Protein AF-A0A2K3KB74-F1 (afdb_monomer_lite)

Sequence (101 aa):
DSEEVVEVQGAEKFTLVDCITDPALDWVAPEPRGIASVLTPKDPKLHTVVEQRKANEPVNWSTRLPGEDERVCSSFNGQDFAMYEFVFKEMGLRLPFSPFA

Organism: Trifolium pratense (NCBI:txid57577)

Radius of gyration: 21.36 Å; chains: 1; bounding box: 69×37×46 Å

Foldseek 3Di:
DDDDDPDPPPPPPPAFDQPDPDPVVVVDDSVVSRDDDDDPPPPPPDDPDPDDDDPPDDDPDDDDDADPPDDDWDDDPNDTDNPVCCCCPVVVDDDPPDPPD

pLDDT: mean 70.46, std 13.45, range [35.44, 88.12]

Secondary structure (DSSP, 8-state):
----------------------GGGTTS-HHHHH------TT-TT----S----TTPPP--------TT----EEETTEEE-HHHHHHHTS-PPPTT----

Structure (mmCIF, N/CA/C/O backbone):
data_AF-A0A2K3KB74-F1
#
_entry.id   AF-A0A2K3KB74-F1
#
loop_
_atom_site.group_PDB
_atom_site.id
_atom_site.type_symbol
_atom_site.label_atom_id
_atom_site.label_alt_id
_atom_site.label_comp_id
_atom_site.label_asym_id
_atom_site.label_entity_id
_atom_site.label_seq_id
_atom_site.pdbx_PDB_ins_code
_atom_site.Cartn_x
_atom_site.Cartn_y
_atom_site.Cartn_z
_atom_site.occupancy
_atom_site.B_iso_or_equiv
_atom_site.auth_seq_id
_atom_site.auth_comp_id
_atom_site.auth_asym_id
_atom_site.auth_atom_id
_atom_site.pdbx_PDB_model_num
ATOM 1 N N . ASP A 1 1 ? -50.679 17.515 1.174 1.00 35.44 1 ASP A N 1
ATOM 2 C CA . ASP A 1 1 ? -49.772 17.806 0.062 1.00 35.44 1 ASP A CA 1
ATOM 3 C C . ASP A 1 1 ? -48.434 17.215 0.442 1.00 35.44 1 ASP A C 1
ATOM 5 O O . ASP A 1 1 ? -47.903 17.577 1.485 1.00 35.44 1 ASP A O 1
ATOM 9 N N . SER A 1 2 ? -48.043 16.151 -0.247 1.00 44.16 2 SER A N 1
ATOM 10 C CA . SER A 1 2 ? -46.903 15.309 0.111 1.00 44.16 2 SER A CA 1
ATOM 11 C C . SER A 1 2 ? -45.662 15.880 -0.564 1.00 44.16 2 SER A C 1
ATOM 13 O O . SER A 1 2 ? -45.620 15.928 -1.788 1.00 44.16 2 SER A O 1
ATOM 15 N N . GLU A 1 3 ? -44.680 16.326 0.216 1.00 50.28 3 GLU A N 1
ATOM 16 C CA . GLU A 1 3 ? -43.403 16.803 -0.318 1.00 50.28 3 GLU A CA 1
ATOM 17 C C . GLU A 1 3 ? -42.595 15.610 -0.847 1.00 50.28 3 GLU A C 1
ATOM 19 O O . GLU A 1 3 ? -42.181 14.715 -0.107 1.00 50.28 3 GLU A O 1
ATOM 24 N N . GLU A 1 4 ? -42.455 15.578 -2.167 1.00 40.44 4 GLU A N 1
ATOM 25 C CA . GLU A 1 4 ? -41.716 14.591 -2.937 1.00 40.44 4 GLU A CA 1
ATOM 26 C C . GLU A 1 4 ? -40.210 14.771 -2.699 1.00 40.44 4 GLU A C 1
ATOM 28 O O . GLU A 1 4 ? -39.633 15.828 -2.962 1.00 40.44 4 GLU A O 1
ATOM 33 N N . VAL A 1 5 ? -39.559 13.730 -2.178 1.00 46.84 5 VAL A N 1
ATOM 34 C CA . VAL A 1 5 ? -38.102 13.682 -2.032 1.00 46.84 5 VAL A CA 1
ATOM 35 C C . VAL A 1 5 ? -37.501 13.462 -3.417 1.00 46.84 5 VAL A C 1
ATOM 37 O O . VAL A 1 5 ? -37.508 12.347 -3.933 1.00 46.84 5 VAL A O 1
ATOM 40 N N . VAL A 1 6 ? -36.977 14.527 -4.022 1.00 42.25 6 VAL A N 1
ATOM 41 C CA . VAL A 1 6 ? -36.230 14.4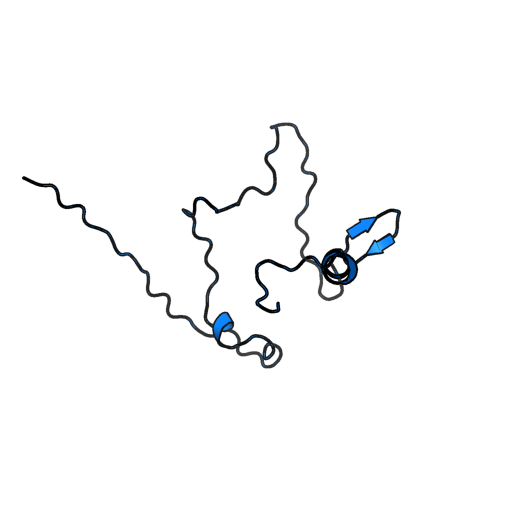33 -5.280 1.00 42.25 6 VAL A CA 1
ATOM 42 C C . VAL A 1 6 ? -34.847 13.852 -4.988 1.00 42.25 6 VAL A C 1
ATOM 44 O O . VAL A 1 6 ? -33.948 14.523 -4.480 1.00 42.25 6 VAL A O 1
ATOM 47 N N . GLU A 1 7 ? -34.693 12.570 -5.302 1.00 42.62 7 GLU A N 1
ATOM 48 C CA . GLU A 1 7 ? -33.424 11.854 -5.285 1.00 42.62 7 GLU A CA 1
ATOM 49 C C . GLU A 1 7 ? -32.527 12.383 -6.417 1.00 42.62 7 GLU A C 1
ATOM 51 O O . GLU A 1 7 ? -32.752 12.129 -7.602 1.00 42.62 7 GLU A O 1
ATOM 56 N N . VAL A 1 8 ? -31.505 13.167 -6.066 1.00 43.50 8 VAL A N 1
ATOM 57 C CA . VAL A 1 8 ? -30.539 13.684 -7.044 1.00 43.50 8 VAL A CA 1
ATOM 58 C C . VAL A 1 8 ? -29.541 12.577 -7.386 1.00 43.50 8 VAL A C 1
ATOM 60 O O . VAL A 1 8 ? -28.514 12.411 -6.726 1.00 43.50 8 VAL A O 1
ATOM 63 N N . GLN A 1 9 ? -29.837 11.816 -8.441 1.00 45.47 9 GLN A N 1
ATOM 64 C CA . GLN A 1 9 ? -28.887 10.914 -9.095 1.00 45.47 9 GLN A CA 1
ATOM 65 C C . GLN A 1 9 ? -27.841 11.727 -9.874 1.00 45.47 9 GLN A C 1
ATOM 67 O O . GLN A 1 9 ? -27.952 11.948 -11.077 1.00 45.47 9 GLN A O 1
ATOM 72 N N . GLY A 1 10 ? -26.808 12.188 -9.173 1.00 39.12 10 GLY A N 1
ATOM 73 C CA . GLY A 1 10 ? -25.613 12.787 -9.766 1.00 39.12 10 GLY A CA 1
ATOM 74 C C . GLY A 1 10 ? -24.511 11.752 -9.974 1.00 39.12 10 GLY A C 1
ATOM 75 O O . GLY A 1 10 ? -23.472 11.833 -9.328 1.00 39.12 10 GLY A O 1
ATOM 76 N N . ALA A 1 11 ? -24.730 10.758 -10.837 1.00 46.25 11 ALA A N 1
ATOM 77 C CA . ALA A 1 11 ? -23.630 9.940 -11.339 1.00 46.25 11 ALA A CA 1
ATOM 78 C C . ALA A 1 11 ? -22.914 10.741 -12.434 1.00 46.25 11 ALA A C 1
ATOM 80 O O . ALA A 1 11 ? -23.316 10.721 -13.598 1.00 46.25 11 ALA A O 1
ATOM 81 N N . GLU A 1 12 ? -21.878 11.493 -12.060 1.00 51.75 12 GLU A N 1
ATOM 82 C CA . GLU A 1 12 ? -20.948 12.049 -13.040 1.00 51.75 12 GLU A CA 1
ATOM 83 C C . GLU A 1 12 ? -20.400 10.888 -13.880 1.00 51.75 12 GLU A C 1
ATOM 85 O O . GLU A 1 12 ? -19.794 9.944 -13.369 1.00 51.75 12 GLU A O 1
ATOM 90 N N . LYS A 1 13 ? -20.687 10.905 -15.185 1.00 51.62 13 LYS A N 1
ATOM 91 C CA . LYS A 1 13 ? -20.270 9.863 -16.124 1.00 51.62 13 LYS A CA 1
ATOM 92 C C . LYS A 1 13 ? -18.785 10.055 -16.432 1.00 51.62 13 LYS A C 1
ATOM 94 O O . LYS A 1 13 ? -18.430 10.576 -17.489 1.00 51.62 13 LYS A O 1
ATOM 99 N N . PHE A 1 14 ? -17.917 9.675 -15.498 1.00 53.69 14 PHE A N 1
ATOM 100 C CA . PHE A 1 14 ? -16.480 9.619 -15.740 1.00 53.69 14 PHE A CA 1
ATOM 101 C C . PHE A 1 14 ? -16.236 8.657 -16.905 1.00 53.69 14 PHE A C 1
ATOM 103 O O . PHE A 1 14 ? -16.472 7.454 -16.804 1.00 53.69 14 PHE A O 1
ATOM 110 N N . THR A 1 15 ? -15.839 9.202 -18.054 1.00 57.84 15 THR A N 1
ATOM 111 C CA . THR A 1 15 ? -15.440 8.381 -19.197 1.00 57.84 15 THR A CA 1
ATOM 112 C C . THR A 1 15 ? -14.026 7.915 -18.902 1.00 57.84 15 THR A C 1
ATOM 114 O O . THR A 1 15 ? -13.094 8.714 -18.912 1.00 57.84 15 THR A O 1
ATOM 117 N N . LEU A 1 16 ? -13.904 6.643 -18.541 1.00 56.97 16 LEU A N 1
ATOM 118 C CA . LEU A 1 16 ? -12.643 5.988 -18.227 1.00 56.97 16 LEU A CA 1
ATOM 119 C C . LEU A 1 16 ? -11.757 5.975 -19.480 1.00 56.97 16 LEU A C 1
ATOM 121 O O . LEU A 1 16 ? -12.152 5.433 -20.513 1.00 56.97 16 LEU A O 1
ATOM 125 N N . VAL A 1 17 ? -10.587 6.606 -19.401 1.00 61.91 17 VAL A N 1
ATOM 126 C CA . VAL A 1 17 ? -9.582 6.615 -20.470 1.00 61.91 17 VAL A CA 1
ATOM 127 C C . VAL A 1 17 ? -8.415 5.772 -19.984 1.00 61.91 17 VAL A C 1
ATOM 129 O O . VAL A 1 17 ? -7.895 6.023 -18.900 1.00 61.91 17 VAL A O 1
ATOM 132 N N . ASP A 1 18 ? -8.021 4.769 -20.769 1.00 67.69 18 ASP A N 1
ATOM 133 C CA . ASP A 1 18 ? -6.781 4.039 -20.517 1.00 67.69 18 ASP A CA 1
ATOM 134 C C . ASP A 1 18 ? -5.606 4.990 -20.772 1.00 67.69 18 ASP A C 1
ATOM 136 O O . ASP A 1 18 ? -5.226 5.262 -21.912 1.00 67.69 18 ASP A O 1
ATOM 140 N N . CYS A 1 19 ? -5.094 5.576 -19.692 1.00 66.62 19 CYS A N 1
ATOM 141 C CA . CYS A 1 19 ? -3.973 6.508 -19.739 1.00 66.62 19 CYS A CA 1
ATOM 142 C C . CYS A 1 19 ? -2.615 5.786 -19.782 1.00 66.62 19 CYS A C 1
ATOM 144 O O . CYS A 1 19 ? -1.583 6.450 -19.880 1.00 66.62 19 CYS A O 1
ATOM 146 N N . ILE A 1 20 ? -2.589 4.452 -19.677 1.00 68.12 20 ILE A N 1
ATOM 147 C CA . ILE A 1 20 ? -1.360 3.663 -19.619 1.00 68.12 20 ILE A CA 1
ATOM 148 C C . ILE A 1 20 ? -1.058 3.115 -21.020 1.00 68.12 20 ILE A C 1
ATOM 150 O O . ILE A 1 20 ? -1.498 2.037 -21.408 1.00 68.12 20 ILE A O 1
ATOM 154 N N . THR A 1 21 ? -0.273 3.872 -21.791 1.00 73.06 21 THR A N 1
ATOM 155 C CA . THR A 1 21 ? 0.175 3.484 -23.144 1.00 73.06 21 THR A CA 1
ATOM 156 C C . THR A 1 21 ? 1.580 2.877 -23.180 1.00 73.06 21 THR A C 1
ATOM 158 O O . THR A 1 21 ? 2.072 2.553 -24.258 1.00 73.06 21 THR A O 1
ATOM 161 N N . ASP A 1 22 ? 2.256 2.787 -22.032 1.00 80.50 22 ASP A N 1
ATOM 162 C CA . ASP A 1 22 ? 3.623 2.269 -21.927 1.00 80.50 22 ASP A CA 1
ATOM 163 C C . ASP A 1 22 ? 3.626 0.726 -21.932 1.00 80.50 22 ASP A C 1
ATOM 165 O O . ASP A 1 22 ? 3.075 0.124 -21.005 1.00 80.50 22 ASP A O 1
ATOM 169 N N . PRO A 1 23 ? 4.276 0.068 -22.916 1.00 80.81 23 PRO A N 1
ATOM 170 C CA . PRO A 1 23 ? 4.410 -1.390 -22.956 1.00 80.81 23 PRO A CA 1
ATOM 171 C C . PRO A 1 23 ? 5.069 -1.998 -21.707 1.00 80.81 23 PRO A C 1
ATOM 173 O O . PRO A 1 23 ? 4.830 -3.160 -21.386 1.00 80.81 23 PRO A O 1
ATOM 176 N N . ALA A 1 24 ? 5.880 -1.237 -20.961 1.00 77.88 24 ALA A N 1
ATOM 177 C CA . ALA A 1 24 ? 6.474 -1.707 -19.706 1.00 77.88 24 ALA A CA 1
ATOM 178 C C . ALA A 1 24 ? 5.430 -1.961 -18.599 1.00 77.88 24 ALA A C 1
ATOM 180 O O . ALA A 1 24 ? 5.708 -2.667 -17.626 1.00 77.88 24 ALA A O 1
ATOM 181 N N . LEU A 1 25 ? 4.219 -1.419 -18.746 1.00 71.62 25 LEU A N 1
ATOM 182 C CA . LEU A 1 25 ? 3.106 -1.571 -17.811 1.00 71.62 25 LEU A CA 1
ATOM 183 C C . LEU A 1 25 ? 2.105 -2.656 -18.250 1.00 71.62 25 LEU A C 1
ATOM 185 O O . LEU A 1 25 ? 1.016 -2.760 -17.681 1.00 71.62 25 LEU A O 1
ATOM 189 N N . ASP A 1 26 ? 2.491 -3.524 -19.196 1.00 77.50 26 ASP A N 1
ATOM 190 C CA . ASP A 1 26 ? 1.629 -4.597 -19.714 1.00 77.50 26 ASP A CA 1
ATOM 191 C C . ASP A 1 26 ? 1.217 -5.654 -18.680 1.00 77.50 26 ASP A C 1
ATOM 193 O O . ASP A 1 26 ? 0.234 -6.371 -18.867 1.00 77.50 26 ASP A O 1
ATOM 197 N N . TRP A 1 27 ? 1.916 -5.706 -17.547 1.00 78.94 27 TRP A N 1
ATOM 198 C CA . TRP A 1 27 ? 1.581 -6.567 -16.416 1.00 78.94 27 TRP A CA 1
ATOM 199 C C . TRP A 1 27 ? 0.312 -6.125 -15.660 1.00 78.94 27 TRP A C 1
ATOM 201 O O . TRP A 1 27 ? -0.250 -6.915 -14.901 1.00 78.94 27 TRP A O 1
ATOM 211 N N . VAL A 1 28 ? -0.166 -4.891 -15.863 1.00 75.19 28 VAL A N 1
ATOM 212 C CA . VAL A 1 28 ? -1.438 -4.400 -15.311 1.00 75.19 28 VAL A CA 1
ATOM 213 C C . VAL A 1 28 ? -2.569 -4.811 -16.255 1.00 75.19 28 VAL A C 1
ATOM 215 O O . VAL A 1 28 ? -2.523 -4.475 -17.431 1.00 75.19 28 VAL A O 1
ATOM 218 N N . ALA A 1 29 ? -3.605 -5.514 -15.795 1.00 76.62 29 ALA A N 1
ATOM 219 C CA . ALA A 1 29 ? -4.728 -5.886 -16.669 1.00 76.62 29 ALA A CA 1
ATOM 220 C C . ALA A 1 29 ? -5.452 -4.639 -17.243 1.00 76.62 29 ALA A C 1
ATOM 222 O O . ALA A 1 29 ? -5.471 -3.612 -16.574 1.00 76.62 29 ALA A O 1
ATOM 223 N N . PRO A 1 30 ? -6.085 -4.690 -18.432 1.00 72.38 30 PRO A N 1
ATOM 224 C CA . PRO A 1 30 ? -6.756 -3.520 -19.022 1.00 72.38 30 PRO A CA 1
ATOM 225 C C . PRO A 1 30 ? -7.889 -2.931 -18.164 1.00 72.38 30 PRO A C 1
ATOM 227 O O . PRO A 1 30 ? -8.082 -1.720 -18.134 1.00 72.38 30 PRO A O 1
ATOM 230 N N . GLU A 1 31 ? -8.621 -3.781 -17.437 1.00 70.31 31 GLU A N 1
ATOM 231 C CA . GLU A 1 31 ? -9.747 -3.377 -16.582 1.00 70.31 31 GLU A CA 1
ATOM 232 C C . GLU A 1 31 ? -9.350 -2.337 -15.510 1.00 70.31 31 GLU A C 1
ATOM 234 O O . GLU A 1 31 ? -9.939 -1.256 -15.503 1.00 70.31 31 GLU A O 1
ATOM 239 N N . PRO A 1 32 ? -8.329 -2.561 -14.655 1.00 66.94 32 PRO A N 1
ATOM 240 C CA . PRO A 1 32 ? -7.890 -1.549 -13.695 1.00 66.94 32 PRO A CA 1
ATOM 241 C C . PRO A 1 32 ? -7.233 -0.314 -14.330 1.00 66.94 32 PRO A C 1
ATOM 243 O O . PRO A 1 32 ? -7.215 0.727 -13.681 1.00 66.94 32 PRO A O 1
ATOM 246 N N . ARG A 1 33 ? -6.720 -0.374 -15.572 1.00 74.19 33 ARG A N 1
ATOM 247 C CA . ARG A 1 33 ? -6.111 0.803 -16.235 1.00 74.19 33 ARG A CA 1
ATOM 248 C C . ARG A 1 33 ? -7.130 1.893 -16.545 1.00 74.19 33 ARG A C 1
ATOM 250 O O . ARG A 1 33 ? -6.802 3.075 -16.503 1.00 74.19 33 ARG A O 1
ATOM 257 N N . GLY A 1 34 ? -8.364 1.496 -16.850 1.00 69.06 34 GLY A N 1
ATOM 258 C CA . GLY A 1 34 ? -9.447 2.436 -17.103 1.00 69.06 34 GLY A CA 1
ATOM 259 C C . GLY A 1 34 ? -10.027 3.030 -15.823 1.00 69.06 34 GLY A C 1
ATOM 260 O O . GLY A 1 34 ? -10.563 4.127 -15.869 1.00 69.06 34 GLY A O 1
ATOM 261 N N . ILE A 1 35 ? -9.952 2.345 -14.681 1.00 68.62 35 ILE A N 1
ATOM 262 C CA . ILE A 1 35 ? -10.729 2.711 -13.490 1.00 68.62 35 ILE A CA 1
ATOM 263 C C . ILE A 1 35 ? -9.949 3.701 -12.622 1.00 68.62 35 ILE A C 1
ATOM 265 O O . ILE A 1 35 ? -8.988 3.347 -11.942 1.00 68.62 35 ILE A O 1
ATOM 269 N N . ALA A 1 36 ? -10.413 4.951 -12.583 1.00 68.62 36 ALA A N 1
ATOM 270 C CA . ALA A 1 36 ? -9.941 5.914 -11.598 1.00 68.62 36 ALA A CA 1
ATOM 271 C C . ALA A 1 36 ? -10.367 5.470 -10.190 1.00 68.62 36 ALA A C 1
ATOM 273 O O . ALA A 1 36 ? -11.555 5.302 -9.908 1.00 68.62 36 ALA A O 1
ATOM 274 N N . SER A 1 37 ? -9.395 5.305 -9.293 1.00 67.19 37 SER A N 1
ATOM 275 C CA . SER A 1 37 ? -9.675 5.056 -7.881 1.00 67.19 37 SER A CA 1
ATOM 276 C C . SER A 1 37 ? -10.107 6.368 -7.225 1.00 67.19 37 SER A C 1
ATOM 278 O O . SER A 1 37 ? -9.341 7.333 -7.195 1.00 67.19 37 SER A O 1
ATOM 280 N N . VAL A 1 38 ? -11.345 6.430 -6.734 1.00 70.12 38 VAL A N 1
ATOM 281 C CA . VAL A 1 38 ? -11.915 7.628 -6.103 1.00 70.12 38 VAL A CA 1
ATOM 282 C C . VAL A 1 38 ? -12.142 7.349 -4.624 1.00 70.12 38 VAL A C 1
ATOM 284 O O . VAL A 1 38 ? -12.827 6.396 -4.254 1.00 70.12 38 VAL A O 1
ATOM 287 N N . LEU A 1 39 ? -11.583 8.201 -3.762 1.00 76.25 39 LEU A N 1
ATOM 288 C CA . LEU A 1 39 ? -11.939 8.203 -2.346 1.00 76.25 39 LEU A CA 1
ATOM 289 C C . LEU A 1 39 ? -13.374 8.706 -2.210 1.00 76.25 39 LEU A C 1
ATOM 291 O O . LEU A 1 39 ? -13.650 9.858 -2.535 1.00 76.25 39 LEU A O 1
ATOM 295 N N . THR A 1 40 ? -14.276 7.861 -1.715 1.00 79.25 40 THR A N 1
ATOM 296 C CA . THR A 1 40 ? -15.681 8.224 -1.488 1.00 79.25 40 THR A CA 1
ATOM 297 C C . THR A 1 40 ? -15.789 9.053 -0.203 1.00 79.25 40 THR A C 1
ATOM 299 O O . THR A 1 40 ? -15.761 8.473 0.883 1.00 79.25 40 THR A O 1
ATOM 302 N N . PRO A 1 41 ? -15.946 10.393 -0.261 1.00 71.94 41 PRO A N 1
ATOM 303 C CA . PRO A 1 41 ? -15.742 11.265 0.906 1.00 71.94 41 PRO A CA 1
ATOM 304 C C . PRO A 1 41 ? -16.789 11.094 2.017 1.00 71.94 41 PRO A C 1
ATOM 306 O O . PRO A 1 41 ? -16.625 11.627 3.109 1.00 71.94 41 PRO A O 1
ATOM 309 N N . LYS A 1 42 ? -17.889 10.391 1.722 1.00 80.62 42 LYS A N 1
ATOM 310 C CA . LYS A 1 42 ? -19.028 10.162 2.622 1.00 80.62 42 LYS A CA 1
ATOM 311 C C . LYS A 1 42 ? -19.186 8.698 3.035 1.00 80.62 42 LYS A C 1
ATOM 313 O O . LYS A 1 42 ? -20.195 8.361 3.649 1.00 80.62 42 LYS A O 1
ATOM 318 N N . ASP A 1 43 ? -18.243 7.824 2.682 1.00 81.75 43 ASP A N 1
ATOM 319 C CA . ASP A 1 43 ? -18.305 6.436 3.132 1.00 81.75 43 ASP A CA 1
ATOM 320 C C . ASP A 1 43 ? -18.049 6.392 4.651 1.00 81.75 43 ASP A C 1
ATOM 322 O O . ASP A 1 43 ? -16.997 6.851 5.100 1.00 81.75 43 ASP A O 1
ATOM 326 N N . PRO A 1 44 ? -18.971 5.861 5.476 1.00 75.19 44 PRO A N 1
ATOM 327 C CA . PRO A 1 44 ? -18.745 5.718 6.915 1.00 75.19 44 PRO A CA 1
ATOM 328 C C . PRO A 1 44 ? -17.564 4.793 7.261 1.00 75.19 44 PRO A C 1
ATOM 330 O O . PRO A 1 44 ? -17.095 4.809 8.397 1.00 75.19 44 PRO A O 1
ATOM 333 N N . LYS A 1 45 ? -17.070 3.997 6.305 1.00 79.38 45 LYS A N 1
ATOM 334 C CA . LYS A 1 45 ? -15.855 3.173 6.413 1.00 79.38 45 LYS A CA 1
ATOM 335 C C . LYS A 1 45 ? -14.599 3.894 5.916 1.00 79.38 45 LYS A C 1
ATOM 337 O O . LYS A 1 45 ? -13.543 3.276 5.789 1.00 79.38 45 LYS A O 1
ATOM 342 N N . LEU A 1 46 ? -14.690 5.184 5.598 1.00 76.19 46 LEU A N 1
ATOM 343 C CA . LEU A 1 46 ? -13.537 5.970 5.192 1.00 76.19 46 LEU A CA 1
ATOM 344 C C . LEU A 1 46 ? -12.642 6.250 6.408 1.00 76.19 46 LEU A C 1
ATOM 346 O O . LEU A 1 46 ? -12.974 7.041 7.289 1.00 76.19 46 LEU A O 1
ATOM 350 N N . HIS A 1 47 ? -11.470 5.622 6.430 1.00 77.25 47 HIS A N 1
ATOM 351 C CA . HIS A 1 47 ? -10.451 5.832 7.455 1.00 77.25 47 HIS A CA 1
ATOM 352 C C . HIS A 1 47 ? -9.359 6.774 6.925 1.00 77.25 47 HIS A C 1
ATOM 354 O O . HIS A 1 47 ? -8.359 6.331 6.371 1.00 77.25 47 HIS A O 1
ATOM 360 N N . THR A 1 48 ? -9.555 8.087 7.068 1.00 76.31 48 THR A N 1
ATOM 361 C CA . THR A 1 48 ? -8.582 9.120 6.638 1.00 76.31 48 THR A CA 1
ATOM 362 C C . THR A 1 48 ? -7.613 9.554 7.734 1.00 76.31 48 THR A C 1
ATOM 364 O O . THR A 1 48 ? -6.644 10.261 7.465 1.00 76.31 48 THR A O 1
ATOM 367 N N . VAL A 1 49 ? -7.863 9.150 8.978 1.00 78.38 49 VAL A N 1
ATOM 368 C CA . VAL A 1 49 ? -7.028 9.507 10.124 1.00 78.38 49 VAL A CA 1
ATOM 369 C C . VAL A 1 49 ? -6.005 8.401 10.353 1.00 78.38 49 VAL A C 1
ATOM 371 O O . VAL A 1 49 ? -6.366 7.306 10.772 1.00 78.38 49 VAL A O 1
ATOM 374 N N . VAL A 1 50 ? -4.733 8.706 10.089 1.00 71.75 50 VAL A N 1
ATOM 375 C CA . VAL A 1 50 ? -3.601 7.791 10.328 1.00 71.75 50 VAL A CA 1
ATOM 376 C C . VAL A 1 50 ? -3.354 7.601 11.827 1.00 71.75 50 VAL A C 1
ATOM 378 O O . VAL A 1 50 ? -3.065 6.498 12.274 1.00 71.75 50 VAL A O 1
ATOM 381 N N . GLU A 1 51 ? -3.506 8.667 12.615 1.00 79.19 51 GLU A N 1
ATOM 382 C CA . GLU A 1 51 ? -3.290 8.646 14.062 1.00 79.19 51 GLU A CA 1
ATOM 383 C C . GLU A 1 51 ? -4.120 9.744 14.745 1.00 79.19 51 GLU A C 1
ATOM 385 O O . GLU A 1 51 ? -4.120 10.896 14.304 1.00 79.19 51 GLU A O 1
ATOM 390 N N . GLN A 1 52 ? -4.827 9.407 15.829 1.00 80.69 52 GLN A N 1
ATOM 391 C CA . GLN A 1 52 ? -5.491 10.393 16.689 1.00 80.69 52 GLN A CA 1
ATOM 392 C C . GLN A 1 52 ? -4.530 10.822 17.799 1.00 80.69 52 GLN A C 1
ATOM 394 O O . GLN A 1 52 ? -4.282 10.061 18.730 1.00 80.69 52 GLN A O 1
ATOM 399 N N . ARG A 1 53 ? -3.998 12.043 17.706 1.00 81.25 53 ARG A N 1
ATOM 400 C CA . ARG A 1 53 ? -2.985 12.559 18.640 1.00 81.25 53 ARG A CA 1
ATOM 401 C C . ARG A 1 53 ? -3.553 13.582 19.607 1.00 81.25 53 ARG A C 1
ATOM 403 O O . ARG A 1 53 ? -4.433 14.371 19.259 1.00 81.25 53 ARG A O 1
ATOM 410 N N . LYS A 1 54 ? -2.997 13.619 20.819 1.00 86.56 54 LYS A N 1
ATOM 411 C CA . LYS A 1 54 ? -3.220 14.742 21.745 1.00 86.56 54 LYS A CA 1
ATOM 412 C C . LYS A 1 54 ? -2.441 15.967 21.256 1.00 86.56 54 LYS A C 1
ATOM 414 O O . LYS A 1 54 ? -1.386 15.825 20.649 1.00 86.56 54 LYS A O 1
ATOM 419 N N . ALA A 1 55 ? -2.921 17.171 21.577 1.00 80.75 55 ALA A N 1
ATOM 420 C CA . ALA A 1 55 ? -2.377 18.434 21.055 1.00 80.75 55 ALA A CA 1
ATOM 421 C C . ALA A 1 55 ? -0.852 18.622 21.234 1.00 80.75 55 ALA A C 1
ATOM 423 O O . ALA A 1 55 ? -0.233 19.314 20.433 1.00 80.75 55 ALA A O 1
ATOM 424 N N . ASN A 1 56 ? -0.247 17.986 22.245 1.00 86.81 56 ASN A N 1
ATOM 425 C CA . ASN 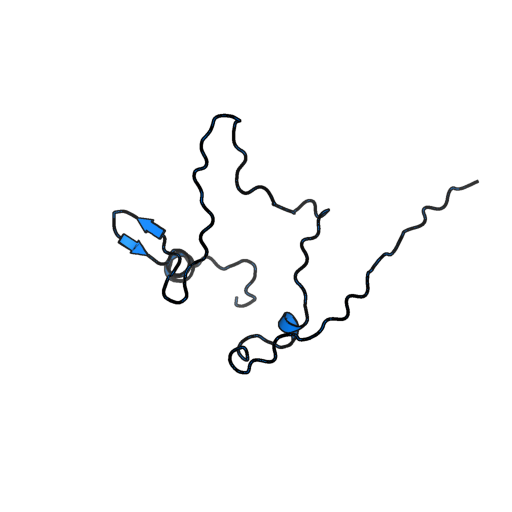A 1 56 ? 1.178 18.121 22.573 1.00 86.81 56 ASN A CA 1
ATOM 426 C C . ASN A 1 56 ? 2.002 16.844 22.333 1.00 86.81 56 ASN A C 1
ATOM 428 O O . ASN A 1 56 ? 3.164 16.776 22.725 1.00 86.81 56 ASN A O 1
ATOM 432 N N . GLU A 1 57 ? 1.412 15.808 21.749 1.00 88.12 57 GLU A N 1
ATOM 433 C CA . GLU A 1 57 ? 2.137 14.586 21.406 1.00 88.12 57 GLU A CA 1
ATOM 434 C C . GLU A 1 57 ? 2.936 14.821 20.119 1.00 88.12 57 GLU A C 1
ATOM 436 O O . GLU A 1 57 ? 2.385 15.458 19.228 1.00 88.12 57 GLU A O 1
ATOM 441 N N . PRO A 1 58 ? 4.198 14.374 19.976 1.00 83.56 58 PRO A N 1
ATOM 442 C CA . PRO A 1 58 ? 4.975 14.507 18.737 1.00 83.56 58 PRO A CA 1
ATOM 443 C C . PRO A 1 58 ? 4.505 13.531 17.642 1.00 83.56 58 PRO A C 1
ATOM 445 O O . PRO A 1 58 ? 3.814 12.559 17.925 1.00 83.56 58 PRO A O 1
ATOM 448 N N . VAL A 1 59 ? 4.836 13.810 16.373 1.00 83.31 59 VAL A N 1
ATOM 449 C CA . VAL A 1 59 ? 4.506 12.910 15.249 1.00 83.31 59 VAL A CA 1
ATOM 450 C C . VAL A 1 59 ? 5.487 11.742 15.323 1.00 83.31 59 VAL A C 1
ATOM 452 O O . VAL A 1 59 ? 6.691 11.985 15.370 1.00 83.31 59 VAL A O 1
ATOM 455 N N . ASN A 1 60 ? 5.007 10.499 15.329 1.00 80.38 60 ASN A N 1
ATOM 456 C CA . ASN A 1 60 ? 5.868 9.307 15.312 1.00 80.38 60 ASN A CA 1
ATOM 457 C C . ASN A 1 60 ? 6.043 8.699 13.906 1.00 80.38 60 ASN A C 1
ATOM 459 O O . ASN A 1 60 ? 6.777 7.727 13.742 1.00 80.38 60 ASN A O 1
ATOM 463 N N . TRP A 1 61 ? 5.396 9.277 12.894 1.00 80.69 61 TRP A N 1
ATOM 464 C CA . TRP A 1 61 ? 5.451 8.840 11.505 1.00 80.69 61 TRP A CA 1
ATOM 465 C C . TRP A 1 61 ? 6.007 9.936 10.588 1.00 80.69 61 TRP A C 1
ATOM 467 O O . TRP A 1 61 ? 5.989 11.126 10.901 1.00 80.69 61 TRP A O 1
ATOM 477 N N . SER A 1 62 ? 6.503 9.527 9.423 1.00 79.19 62 SER A N 1
ATOM 478 C CA . SER A 1 62 ? 6.872 10.432 8.332 1.00 79.19 62 SER A CA 1
ATOM 479 C C . SER A 1 62 ? 6.475 9.812 6.997 1.00 79.19 62 SER A C 1
ATOM 481 O O . SER A 1 62 ? 6.560 8.596 6.827 1.00 79.19 62 SER A O 1
ATO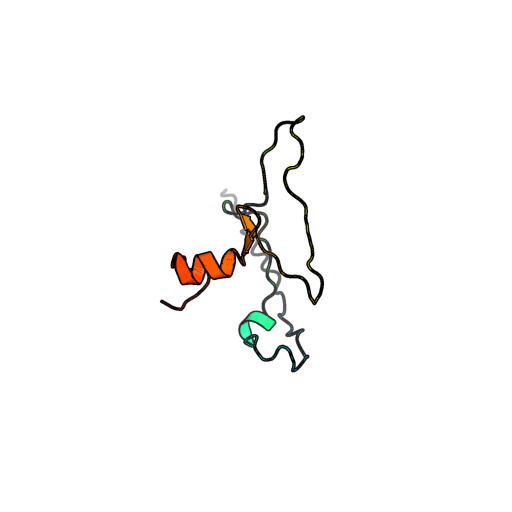M 483 N N . THR A 1 63 ? 6.024 10.636 6.051 1.00 80.12 63 THR A N 1
ATOM 484 C CA . THR A 1 63 ? 5.808 10.178 4.676 1.00 80.12 63 THR A CA 1
ATOM 485 C C . THR A 1 63 ? 7.162 10.019 4.007 1.00 80.12 63 THR A C 1
ATOM 487 O O . THR A 1 63 ? 7.944 10.969 3.957 1.00 80.12 63 THR A O 1
ATOM 490 N N . ARG A 1 64 ? 7.427 8.835 3.457 1.00 76.88 64 ARG A N 1
ATOM 491 C CA . ARG A 1 64 ? 8.598 8.590 2.619 1.00 76.88 64 ARG A CA 1
ATOM 492 C C . ARG A 1 64 ? 8.139 8.070 1.266 1.00 76.88 64 ARG A C 1
ATOM 494 O O . ARG A 1 64 ? 7.382 7.106 1.207 1.00 76.88 64 ARG A O 1
ATOM 501 N N . LEU A 1 65 ? 8.616 8.711 0.205 1.00 81.31 65 LEU A N 1
ATOM 502 C CA . LEU A 1 65 ? 8.544 8.169 -1.142 1.00 81.31 65 LEU A CA 1
ATOM 503 C C . LEU A 1 65 ? 9.898 7.499 -1.416 1.00 81.31 65 LEU A C 1
ATOM 505 O O . LEU A 1 65 ? 10.893 8.222 -1.469 1.00 81.31 65 LEU A O 1
ATOM 509 N N . PRO A 1 66 ? 9.974 6.159 -1.482 1.00 81.00 66 PRO A N 1
ATOM 510 C CA . PRO A 1 66 ? 11.229 5.490 -1.797 1.00 81.00 66 PRO A CA 1
ATOM 511 C C . PRO A 1 66 ? 11.697 5.887 -3.202 1.00 81.00 66 PRO A C 1
ATOM 513 O O . PRO A 1 66 ? 10.880 6.020 -4.116 1.00 81.00 66 PRO A O 1
ATOM 516 N N . GLY A 1 67 ? 13.005 6.089 -3.358 1.00 83.31 67 GLY A N 1
ATOM 517 C CA . GLY A 1 67 ? 13.633 6.204 -4.676 1.00 83.31 67 GLY A CA 1
ATOM 518 C C . GLY A 1 67 ? 13.564 4.896 -5.474 1.00 83.31 67 GLY A C 1
ATOM 519 O O . GLY A 1 67 ? 13.181 3.857 -4.940 1.00 83.31 67 GLY A O 1
ATOM 520 N N . GLU A 1 68 ? 13.971 4.934 -6.745 1.00 82.31 68 GLU A N 1
ATOM 521 C CA . GLU A 1 68 ? 13.922 3.775 -7.661 1.00 82.31 68 GLU A CA 1
ATOM 522 C C . GLU A 1 68 ? 14.661 2.538 -7.118 1.00 82.31 68 GLU A C 1
ATOM 524 O O . GLU A 1 68 ? 14.192 1.413 -7.286 1.00 82.31 68 GLU A O 1
ATOM 529 N N . ASP A 1 69 ? 15.763 2.753 -6.394 1.00 82.00 69 ASP A N 1
ATOM 530 C CA . ASP A 1 69 ? 16.583 1.696 -5.790 1.00 82.00 69 ASP A CA 1
ATOM 531 C C . ASP A 1 69 ? 16.318 1.493 -4.284 1.00 82.00 69 ASP A C 1
ATOM 533 O O . ASP A 1 69 ? 16.984 0.687 -3.628 1.00 82.00 69 ASP A O 1
ATOM 537 N N . GLU A 1 70 ? 15.352 2.208 -3.700 1.00 80.25 70 GLU A N 1
ATOM 538 C CA . GLU A 1 70 ? 15.009 2.084 -2.283 1.00 80.25 70 GLU A CA 1
ATOM 539 C C . GLU A 1 70 ? 13.797 1.170 -2.078 1.00 80.25 70 GLU A C 1
ATOM 541 O O . GLU A 1 70 ? 12.842 1.149 -2.853 1.00 80.25 70 GLU A O 1
ATOM 546 N N . ARG A 1 71 ? 13.798 0.418 -0.975 1.00 73.38 71 ARG A N 1
ATOM 547 C CA . ARG A 1 71 ? 12.665 -0.422 -0.573 1.00 73.38 71 ARG A CA 1
ATOM 548 C C . ARG A 1 71 ? 12.210 -0.054 0.826 1.00 73.38 71 ARG A C 1
ATOM 550 O O . ARG A 1 71 ? 13.020 0.235 1.703 1.00 73.38 71 ARG A O 1
ATOM 557 N N . VAL A 1 72 ? 10.898 -0.098 1.044 1.00 77.25 72 VAL A N 1
ATOM 558 C CA . VAL A 1 72 ? 10.327 0.043 2.386 1.00 77.25 72 VAL A CA 1
ATOM 559 C C . VAL A 1 72 ? 10.569 -1.262 3.143 1.00 77.25 72 VAL A C 1
ATOM 561 O O . VAL A 1 72 ? 9.882 -2.259 2.921 1.00 77.25 72 VAL A O 1
ATOM 564 N N . CYS A 1 73 ? 11.556 -1.244 4.033 1.00 78.31 73 CYS A N 1
ATOM 565 C CA . CYS A 1 73 ? 11.865 -2.336 4.950 1.00 78.31 73 CYS A CA 1
ATOM 566 C C . CYS A 1 73 ? 11.476 -1.945 6.380 1.00 78.31 73 CYS A C 1
ATOM 568 O O . CYS A 1 73 ? 11.476 -0.767 6.742 1.00 78.31 73 CYS A O 1
ATOM 570 N N . SER A 1 74 ? 11.146 -2.935 7.203 1.00 81.00 74 SER A N 1
ATOM 571 C CA . SER A 1 74 ? 11.073 -2.760 8.652 1.00 81.00 74 SER A CA 1
ATOM 572 C C . SER A 1 74 ? 12.360 -3.254 9.284 1.00 81.00 74 SER A C 1
ATOM 574 O O . SER A 1 74 ? 12.996 -4.161 8.760 1.00 81.00 74 SER A O 1
ATOM 576 N N . SER A 1 75 ? 12.722 -2.676 10.422 1.00 80.94 75 SER A N 1
ATOM 577 C CA . SER A 1 75 ? 13.910 -3.062 11.168 1.00 80.94 75 SER A CA 1
ATOM 578 C C . SER A 1 75 ? 13.517 -3.657 12.517 1.00 80.94 75 SER A C 1
ATOM 580 O O . SER A 1 75 ? 12.661 -3.128 13.229 1.00 80.94 75 SER A O 1
ATOM 582 N N . PHE A 1 76 ? 14.125 -4.784 12.879 1.00 79.50 76 PHE A N 1
ATOM 583 C CA . PHE A 1 76 ? 13.999 -5.376 14.208 1.00 79.50 76 PHE A CA 1
ATOM 584 C C . PHE A 1 76 ? 15.352 -5.927 14.640 1.00 79.50 76 PHE A C 1
ATOM 586 O O . PHE A 1 76 ? 15.992 -6.675 13.908 1.00 79.50 76 PHE A O 1
ATOM 593 N N . ASN A 1 77 ? 15.806 -5.534 15.831 1.00 86.31 77 ASN A N 1
ATOM 594 C CA . ASN A 1 77 ? 17.091 -5.960 16.390 1.00 86.31 77 ASN A CA 1
ATOM 595 C C . ASN A 1 77 ? 18.301 -5.738 15.448 1.00 86.31 77 ASN A C 1
ATOM 597 O O . ASN A 1 77 ? 19.192 -6.578 15.349 1.00 86.31 77 ASN A O 1
ATOM 601 N N . GLY A 1 78 ? 18.313 -4.613 14.724 1.00 85.75 78 GLY A N 1
ATOM 602 C CA . GLY A 1 78 ? 19.389 -4.260 13.787 1.00 85.75 78 GLY A CA 1
ATOM 603 C C . GLY A 1 78 ? 19.373 -5.029 12.464 1.00 85.75 78 GLY A C 1
ATOM 604 O O . GLY A 1 78 ? 20.299 -4.879 11.672 1.00 85.75 78 GLY A O 1
ATOM 605 N N . GLN A 1 79 ? 18.345 -5.843 12.218 1.00 81.00 79 GLN A N 1
ATOM 606 C CA . GLN A 1 79 ? 18.138 -6.518 10.944 1.00 81.00 79 GLN A CA 1
ATOM 607 C C . GLN A 1 79 ? 16.978 -5.867 10.203 1.00 81.00 79 GLN A C 1
ATOM 609 O O . GLN A 1 79 ? 15.877 -5.746 10.746 1.00 81.00 79 GLN A O 1
ATOM 614 N N . ASP A 1 80 ? 17.231 -5.484 8.958 1.00 83.56 80 ASP A N 1
ATOM 615 C CA . ASP A 1 80 ? 16.197 -5.001 8.056 1.00 83.56 80 ASP A CA 1
ATOM 616 C C . ASP A 1 80 ? 15.567 -6.188 7.333 1.00 83.56 80 ASP A C 1
ATOM 618 O O . ASP A 1 80 ? 16.254 -7.067 6.811 1.00 83.56 80 ASP A O 1
ATOM 622 N N . PHE A 1 81 ? 14.244 -6.212 7.297 1.00 80.69 81 PHE A N 1
ATOM 623 C CA . PHE A 1 81 ? 13.474 -7.226 6.602 1.00 80.69 81 PHE A CA 1
ATOM 624 C C . PHE A 1 81 ? 12.313 -6.579 5.856 1.00 80.69 81 PHE A C 1
ATOM 626 O O . PHE A 1 81 ? 11.717 -5.586 6.285 1.00 8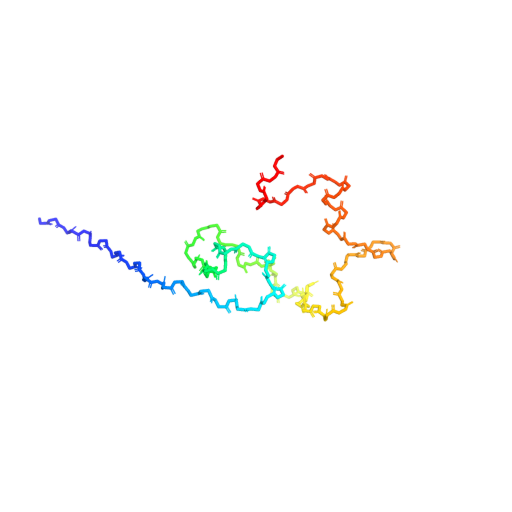0.69 81 PHE A O 1
ATOM 633 N N . ALA A 1 82 ? 11.969 -7.153 4.708 1.00 81.25 82 ALA A N 1
ATOM 634 C CA . ALA A 1 82 ? 10.789 -6.749 3.967 1.00 81.25 82 ALA A CA 1
ATOM 635 C C . ALA A 1 82 ? 9.545 -7.226 4.733 1.00 81.25 82 ALA A C 1
ATOM 637 O O . ALA A 1 82 ? 9.132 -8.377 4.603 1.00 81.25 82 ALA A O 1
ATOM 638 N N . MET A 1 83 ? 8.956 -6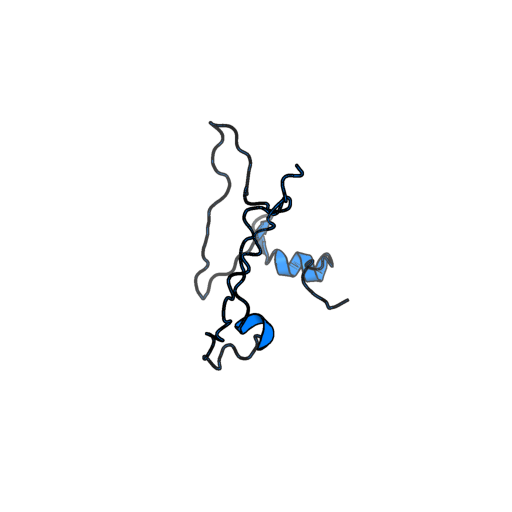.345 5.550 1.00 80.56 83 MET A N 1
ATOM 639 C CA . MET A 1 83 ? 7.812 -6.666 6.416 1.00 80.56 83 MET A CA 1
ATOM 640 C C . MET A 1 83 ? 6.688 -7.358 5.649 1.00 80.56 83 MET A C 1
ATOM 642 O O . MET A 1 83 ? 6.213 -8.403 6.073 1.00 80.56 83 MET A O 1
ATOM 646 N N . TYR A 1 84 ? 6.311 -6.819 4.488 1.00 75.56 84 TYR A N 1
ATOM 647 C CA . TYR A 1 84 ? 5.266 -7.407 3.650 1.00 75.56 84 TYR A CA 1
ATOM 648 C C . TYR A 1 84 ? 5.624 -8.816 3.172 1.00 75.56 84 TYR A C 1
ATOM 650 O O . TYR A 1 84 ? 4.797 -9.718 3.242 1.00 75.56 84 TYR A O 1
ATOM 658 N N . GLU A 1 85 ? 6.864 -9.035 2.740 1.00 75.62 85 GLU A N 1
ATOM 659 C CA . GLU A 1 85 ? 7.316 -10.350 2.289 1.00 75.62 85 GLU A CA 1
ATOM 660 C C . GLU A 1 85 ? 7.279 -11.379 3.425 1.00 75.62 85 GLU A C 1
ATOM 662 O O . GLU A 1 85 ? 6.734 -12.464 3.240 1.00 75.62 85 GLU A O 1
ATOM 667 N N . PHE A 1 86 ? 7.785 -11.020 4.609 1.00 77.81 86 PHE A N 1
ATOM 668 C CA . PHE A 1 86 ? 7.756 -11.874 5.798 1.00 77.81 86 PHE A CA 1
ATOM 669 C C . PHE A 1 86 ? 6.320 -12.195 6.238 1.00 77.81 86 PHE A C 1
ATOM 671 O O . PHE A 1 86 ? 5.966 -13.351 6.454 1.00 77.81 86 PHE A O 1
ATOM 678 N N . VAL A 1 87 ? 5.463 -11.176 6.318 1.00 76.25 87 VAL A N 1
ATOM 679 C CA . VAL A 1 87 ? 4.053 -11.307 6.705 1.00 76.25 87 VAL A CA 1
ATOM 680 C C . VAL A 1 87 ? 3.290 -12.242 5.758 1.00 76.25 87 VAL A C 1
ATOM 682 O O . VAL A 1 87 ? 2.506 -13.074 6.215 1.00 76.25 87 VAL A O 1
ATOM 685 N N . PHE A 1 88 ? 3.528 -12.142 4.450 1.00 74.44 88 PHE A N 1
ATOM 686 C CA . PHE A 1 88 ? 2.812 -12.953 3.464 1.00 74.44 88 PHE A CA 1
ATOM 687 C C . PHE A 1 88 ? 3.374 -14.368 3.334 1.00 74.44 88 PHE A C 1
ATOM 689 O O . PHE A 1 88 ? 2.598 -15.317 3.242 1.00 74.44 88 PHE A O 1
ATOM 696 N N . LYS A 1 89 ? 4.704 -14.526 3.331 1.00 74.88 89 LYS A N 1
ATOM 697 C CA . LYS A 1 89 ? 5.349 -15.835 3.158 1.00 74.88 89 LYS A CA 1
ATOM 698 C C . LYS A 1 89 ? 5.349 -16.661 4.438 1.00 74.88 89 LYS A C 1
ATOM 700 O O . LYS A 1 89 ? 4.955 -17.820 4.404 1.00 74.88 89 LYS A O 1
ATOM 705 N N . GLU A 1 90 ? 5.768 -16.064 5.550 1.00 78.81 90 GLU A N 1
ATOM 706 C CA . GLU A 1 90 ? 6.027 -16.788 6.800 1.00 78.81 90 GLU A CA 1
ATOM 707 C C . GLU A 1 90 ? 4.812 -16.785 7.731 1.00 78.81 90 GLU A C 1
ATOM 709 O O . GLU A 1 90 ? 4.518 -17.794 8.367 1.00 78.81 90 GLU A O 1
ATOM 714 N N . MET A 1 91 ? 4.071 -15.670 7.804 1.00 77.88 91 MET A N 1
ATOM 715 C CA . MET A 1 91 ? 2.875 -15.577 8.660 1.00 77.88 91 MET A CA 1
ATOM 716 C C . MET A 1 91 ? 1.568 -15.944 7.942 1.00 77.88 91 MET A C 1
ATOM 718 O O . MET A 1 91 ? 0.525 -16.038 8.589 1.00 77.88 91 MET A O 1
ATOM 722 N N . GLY A 1 92 ? 1.597 -16.154 6.620 1.00 73.75 92 GLY A N 1
ATOM 723 C CA . GLY A 1 92 ? 0.434 -16.581 5.832 1.00 73.75 92 GLY A CA 1
ATOM 724 C C . GLY A 1 92 ? -0.722 -15.575 5.798 1.00 73.75 92 GLY A C 1
ATOM 725 O O . GLY A 1 92 ? -1.847 -15.936 5.441 1.00 73.75 92 GLY A O 1
ATOM 726 N N . LEU A 1 93 ? -0.475 -14.317 6.177 1.00 67.19 93 LEU A N 1
ATOM 727 C CA . LEU A 1 93 ? -1.476 -13.261 6.096 1.00 67.19 93 LEU A CA 1
ATOM 728 C C . LEU A 1 93 ? -1.743 -12.951 4.619 1.00 67.19 93 LEU A C 1
ATOM 730 O O . LEU A 1 93 ? -0.825 -12.711 3.843 1.00 67.19 93 LEU A O 1
ATOM 734 N N . ARG A 1 94 ? -3.012 -12.967 4.211 1.00 64.19 94 ARG A N 1
ATOM 735 C CA . ARG A 1 94 ? -3.429 -12.586 2.856 1.00 64.19 94 ARG A CA 1
ATOM 736 C C . ARG A 1 94 ? -3.935 -11.149 2.866 1.00 64.19 94 ARG A C 1
ATOM 738 O O . ARG A 1 94 ? -4.695 -10.768 3.756 1.00 64.19 94 ARG A O 1
ATOM 745 N N . LEU A 1 95 ? -3.532 -10.352 1.874 1.00 61.44 95 LEU A N 1
ATOM 746 C CA . LEU A 1 95 ? -4.139 -9.039 1.667 1.00 61.44 95 LEU A CA 1
ATOM 747 C C . LEU A 1 95 ? -5.633 -9.216 1.356 1.00 61.44 95 LEU A C 1
ATOM 749 O O . LEU A 1 95 ? -5.976 -10.089 0.559 1.00 61.44 95 LEU A O 1
ATOM 753 N N . PRO A 1 96 ? -6.519 -8.359 1.893 1.00 53.00 96 PRO A N 1
ATOM 754 C CA . PRO A 1 96 ? -7.965 -8.450 1.667 1.00 53.00 96 PRO A CA 1
ATOM 755 C C . PRO A 1 96 ? -8.385 -8.186 0.208 1.00 53.00 96 PRO A C 1
ATOM 757 O O . PRO A 1 96 ? -9.570 -8.239 -0.106 1.00 53.00 96 PRO A O 1
ATOM 760 N N . PHE A 1 97 ? -7.427 -7.909 -0.682 1.00 49.31 97 PHE A N 1
ATOM 761 C CA . PHE A 1 97 ? -7.642 -7.565 -2.085 1.00 49.31 97 PHE A CA 1
ATOM 762 C C . PHE A 1 97 ? -7.134 -8.628 -3.074 1.00 49.31 97 PHE A C 1
ATOM 764 O O . PHE A 1 97 ? -7.148 -8.363 -4.273 1.00 49.31 97 PHE A O 1
ATOM 771 N N . SER A 1 98 ? -6.668 -9.807 -2.629 1.00 47.94 98 SER A N 1
ATOM 772 C CA . SER A 1 98 ? -6.269 -10.873 -3.563 1.00 47.94 98 SER A CA 1
ATOM 773 C C . SER A 1 98 ? -7.335 -11.981 -3.663 1.00 47.94 98 SER A C 1
ATOM 775 O O . SER A 1 98 ? -7.730 -12.549 -2.645 1.00 47.94 98 SER A O 1
ATOM 777 N N . PRO A 1 99 ? -7.806 -12.331 -4.879 1.00 49.38 99 PRO A N 1
ATOM 778 C CA . PRO A 1 99 ? -8.763 -13.423 -5.086 1.00 49.38 99 PRO A CA 1
ATOM 779 C C . PRO A 1 99 ? -8.109 -14.817 -5.065 1.00 49.38 99 PRO A C 1
ATOM 781 O O . PRO A 1 99 ? -8.783 -15.815 -5.307 1.00 49.38 99 PRO A O 1
ATOM 784 N N . PHE A 1 100 ? -6.805 -14.914 -4.792 1.00 48.09 100 PHE A N 1
ATOM 785 C CA 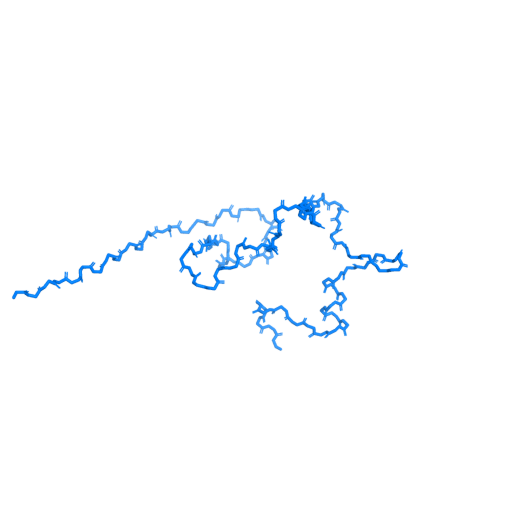. PHE A 1 100 ? -6.082 -16.187 -4.766 1.00 48.09 100 PHE A CA 1
ATOM 786 C C . PHE A 1 100 ? -6.188 -16.847 -3.384 1.00 48.09 100 PHE A C 1
ATOM 788 O O . PHE A 1 100 ? -5.279 -16.760 -2.544 1.00 48.09 100 PHE A O 1
ATOM 795 N N . ALA A 1 101 ? -7.337 -17.490 -3.169 1.00 47.66 101 ALA A N 1
ATOM 796 C CA . ALA A 1 101 ? -7.500 -18.574 -2.203 1.00 47.66 101 ALA A CA 1
ATOM 797 C C . ALA A 1 101 ? -6.724 -19.816 -2.663 1.00 47.66 101 ALA A C 1
ATOM 799 O O . ALA A 1 101 ? -6.778 -20.125 -3.873 1.00 47.66 101 ALA A O 1
#